Protein AF-A0AAW2L0Y1-F1 (afdb_monomer_lite)

Radius of gyration: 14.1 Å; chains: 1; bounding box: 26×25×36 Å

Foldseek 3Di:
DDPDPLVVVCVVCPDDPPCVVVNVVSVCVVCVVVVNNCVVVDDDDPDDDPPDDPVSVVVVVD

Organism: NCBI:txid2727405

Structure (mmCIF, N/CA/C/O backbone):
data_AF-A0AAW2L0Y1-F1
#
_entry.id   AF-A0AAW2L0Y1-F1
#
loop_
_atom_site.group_PDB
_atom_site.id
_atom_site.type_symbol
_atom_site.label_atom_id
_atom_site.label_alt_id
_atom_site.label_comp_id
_atom_site.label_asym_id
_atom_site.label_entity_id
_atom_site.label_seq_id
_atom_site.pdbx_PDB_ins_code
_atom_site.Cartn_x
_atom_site.Cartn_y
_atom_site.Cartn_z
_atom_site.occupancy
_atom_site.B_iso_or_equiv
_atom_site.auth_seq_id
_atom_site.auth_comp_id
_atom_site.auth_asym_id
_atom_site.auth_atom_id
_atom_site.pdbx_PDB_model_num
ATOM 1 N N . MET A 1 1 ? -5.496 16.673 10.655 1.00 50.16 1 MET A N 1
ATOM 2 C CA . MET A 1 1 ? -5.879 15.246 10.639 1.00 50.16 1 MET A CA 1
ATOM 3 C C . MET A 1 1 ? -4.808 14.463 11.376 1.00 50.16 1 MET A C 1
ATOM 5 O O . MET A 1 1 ? -3.636 14.662 11.078 1.00 50.16 1 MET A O 1
ATOM 9 N N . SER A 1 2 ? -5.172 13.661 12.376 1.00 60.75 2 SER A N 1
ATOM 10 C CA . SER A 1 2 ? -4.227 12.763 13.050 1.00 60.75 2 SER A CA 1
ATOM 11 C C . SER A 1 2 ? -3.753 11.705 12.057 1.00 60.75 2 SER A C 1
ATOM 13 O O . SER A 1 2 ? -4.589 11.057 11.429 1.00 60.75 2 SER A O 1
ATOM 15 N N . LYS A 1 3 ? -2.436 11.535 11.896 1.00 68.31 3 LYS A N 1
ATOM 16 C CA . LYS A 1 3 ? -1.896 10.420 11.111 1.00 68.31 3 LYS A CA 1
ATOM 17 C C . LYS A 1 3 ? -2.382 9.114 11.732 1.00 68.31 3 LYS A C 1
ATOM 19 O O . LYS A 1 3 ? -2.261 8.928 12.943 1.00 68.31 3 LYS A O 1
ATOM 24 N N . ASN A 1 4 ? -2.951 8.244 10.906 1.00 76.94 4 ASN A N 1
ATOM 25 C CA . ASN A 1 4 ? -3.303 6.894 11.307 1.00 76.94 4 ASN A CA 1
ATOM 26 C C . ASN A 1 4 ? -2.030 6.205 11.837 1.00 76.94 4 ASN A C 1
ATOM 28 O O . ASN A 1 4 ? -1.038 6.175 11.114 1.00 76.94 4 ASN A O 1
ATOM 32 N N . PRO A 1 5 ? -2.003 5.660 13.065 1.00 82.38 5 PRO A N 1
ATOM 33 C CA . PRO A 1 5 ? -0.810 4.997 13.594 1.00 82.38 5 PRO A CA 1
ATOM 34 C C . PRO A 1 5 ? -0.317 3.851 12.697 1.00 82.38 5 PRO A C 1
ATOM 36 O O . PRO A 1 5 ? 0.878 3.565 12.674 1.00 82.38 5 PRO A O 1
ATOM 39 N N . LEU A 1 6 ? -1.200 3.242 11.896 1.00 87.19 6 LEU A N 1
ATOM 40 C CA . LEU A 1 6 ? -0.822 2.217 10.923 1.00 87.19 6 LEU A CA 1
ATOM 41 C C . LEU A 1 6 ? -0.098 2.777 9.693 1.00 87.19 6 LEU A C 1
ATOM 43 O O . LEU A 1 6 ? 0.641 2.035 9.052 1.00 87.19 6 LEU A O 1
ATOM 47 N N . SER A 1 7 ? -0.220 4.072 9.379 1.00 86.06 7 SER A N 1
ATOM 48 C CA . SER A 1 7 ? 0.508 4.669 8.250 1.00 86.06 7 SER A CA 1
ATOM 49 C C . SER A 1 7 ? 2.026 4.630 8.462 1.00 86.06 7 SER A C 1
ATOM 51 O O . SER A 1 7 ? 2.781 4.568 7.497 1.00 86.06 7 SER A O 1
ATOM 53 N N . VAL A 1 8 ? 2.482 4.592 9.721 1.00 91.69 8 VAL A N 1
ATOM 54 C CA . VAL A 1 8 ? 3.903 4.466 10.091 1.00 91.69 8 VAL A CA 1
ATOM 55 C C . VAL A 1 8 ? 4.512 3.152 9.585 1.00 91.69 8 VAL A C 1
ATOM 57 O O . VAL A 1 8 ? 5.699 3.102 9.267 1.00 91.69 8 VAL A O 1
ATOM 60 N N . ILE A 1 9 ? 3.713 2.085 9.449 1.00 92.50 9 ILE A N 1
ATOM 61 C CA . ILE A 1 9 ? 4.191 0.807 8.900 1.00 92.50 9 ILE A CA 1
ATOM 62 C C . ILE A 1 9 ? 4.672 0.978 7.455 1.00 92.50 9 ILE A C 1
ATOM 64 O O . ILE A 1 9 ? 5.672 0.361 7.084 1.00 92.50 9 ILE A O 1
ATOM 68 N N . LEU A 1 10 ? 4.004 1.821 6.659 1.00 92.12 10 LEU A N 1
ATOM 69 C CA . LEU A 1 10 ? 4.390 2.086 5.270 1.00 92.12 10 LEU A CA 1
ATOM 70 C C . LEU A 1 10 ? 5.666 2.921 5.186 1.00 92.12 10 LEU A C 1
ATOM 72 O O . LEU A 1 10 ? 6.503 2.661 4.325 1.00 92.12 10 LEU A O 1
ATOM 76 N N . ASP A 1 11 ? 5.849 3.870 6.105 1.00 91.56 11 ASP A N 1
ATOM 77 C CA . ASP A 1 11 ? 7.077 4.664 6.193 1.00 91.56 11 ASP A CA 1
ATOM 78 C C . ASP A 1 11 ? 8.294 3.794 6.546 1.00 91.56 11 ASP A C 1
ATOM 80 O O . ASP A 1 11 ? 9.368 3.975 5.971 1.00 91.56 11 ASP A O 1
ATOM 84 N N . ASN A 1 12 ? 8.114 2.815 7.438 1.00 92.94 12 ASN A N 1
ATOM 85 C CA . ASN A 1 12 ? 9.174 1.897 7.866 1.00 92.94 12 ASN A CA 1
ATOM 86 C C . ASN A 1 12 ? 9.441 0.756 6.871 1.00 92.94 12 ASN A C 1
ATOM 88 O O . ASN A 1 12 ? 10.534 0.198 6.863 1.00 92.94 12 ASN A O 1
ATOM 92 N N . ASN A 1 13 ? 8.460 0.401 6.037 1.00 93.50 13 ASN A N 1
ATOM 93 C CA . ASN A 1 13 ? 8.550 -0.698 5.070 1.00 93.50 13 ASN A CA 1
ATOM 94 C C . ASN A 1 13 ? 8.331 -0.198 3.641 1.00 93.50 13 ASN A C 1
ATOM 96 O O . ASN A 1 13 ? 7.578 -0.800 2.871 1.00 93.50 13 ASN A O 1
ATOM 100 N N . LYS A 1 14 ? 8.981 0.915 3.283 1.00 94.56 14 LYS A N 1
ATOM 101 C CA . LYS A 1 14 ? 8.963 1.420 1.907 1.00 94.56 14 LYS A CA 1
ATOM 102 C C . LYS A 1 14 ? 9.449 0.348 0.941 1.00 94.56 14 LYS A C 1
ATOM 104 O O . LYS A 1 14 ? 10.336 -0.445 1.264 1.00 94.56 14 LYS A O 1
ATOM 109 N N . PHE A 1 15 ? 8.861 0.341 -0.249 1.00 94.12 15 PHE A N 1
ATOM 110 C CA . PHE A 1 15 ? 9.282 -0.571 -1.296 1.00 94.12 15 PHE A CA 1
ATOM 111 C C . PHE A 1 15 ? 10.746 -0.303 -1.660 1.00 94.12 15 PHE A C 1
ATOM 113 O O . PHE A 1 15 ? 11.113 0.832 -1.958 1.00 94.12 15 PHE A O 1
ATOM 120 N N . ASN A 1 16 ? 11.580 -1.340 -1.606 1.00 94.44 16 ASN A N 1
ATOM 121 C CA . ASN A 1 16 ? 13.022 -1.248 -1.859 1.00 94.44 16 ASN A CA 1
ATOM 122 C C . ASN A 1 16 ? 13.491 -2.182 -2.989 1.00 94.44 16 ASN A C 1
ATOM 124 O O . ASN A 1 16 ? 14.685 -2.425 -3.141 1.00 94.44 16 ASN A O 1
ATOM 128 N N . GLY A 1 17 ? 12.553 -2.740 -3.758 1.00 93.38 17 GLY A N 1
ATOM 129 C CA . GLY A 1 17 ? 12.827 -3.694 -4.832 1.00 93.38 17 GLY A CA 1
ATOM 130 C C . GLY A 1 17 ? 12.916 -5.152 -4.376 1.00 93.38 17 GLY A C 1
ATOM 131 O O . GLY A 1 17 ? 12.562 -6.037 -5.147 1.00 93.38 17 GLY A O 1
ATOM 132 N N . THR A 1 18 ? 13.312 -5.431 -3.130 1.00 96.38 18 THR A N 1
ATOM 133 C CA . THR A 1 18 ? 13.472 -6.809 -2.623 1.00 96.38 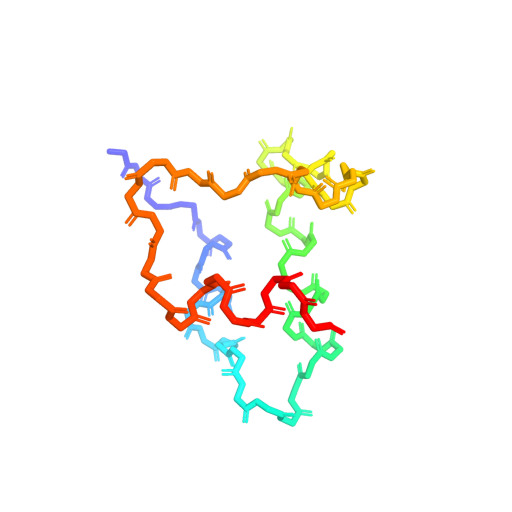18 THR A CA 1
ATOM 134 C C . THR A 1 18 ? 12.342 -7.249 -1.693 1.00 96.38 18 THR A C 1
ATOM 136 O O . THR A 1 18 ? 12.119 -8.445 -1.520 1.00 96.38 18 THR A O 1
ATOM 139 N N . ASN A 1 19 ? 11.583 -6.305 -1.134 1.00 95.38 19 ASN A N 1
ATOM 140 C CA . ASN A 1 19 ? 10.545 -6.551 -0.129 1.00 95.38 19 ASN A CA 1
ATOM 141 C C . ASN A 1 19 ? 9.108 -6.520 -0.675 1.00 95.38 19 ASN A C 1
ATOM 143 O O . ASN A 1 19 ? 8.184 -6.200 0.072 1.00 95.38 19 ASN A O 1
ATOM 147 N N . TYR A 1 20 ? 8.894 -6.837 -1.958 1.00 95.00 20 TYR A N 1
ATOM 148 C CA . TYR A 1 20 ? 7.581 -6.694 -2.606 1.00 95.00 20 TYR A CA 1
ATOM 149 C C . TYR A 1 20 ? 6.433 -7.332 -1.804 1.00 95.00 20 TYR A C 1
ATOM 151 O O . TYR A 1 20 ? 5.417 -6.685 -1.563 1.00 95.00 20 TYR A O 1
ATOM 159 N N . THR A 1 21 ? 6.606 -8.574 -1.344 1.00 96.00 21 THR A N 1
ATOM 160 C CA . THR A 1 21 ? 5.575 -9.312 -0.597 1.00 96.00 21 THR A CA 1
ATOM 161 C C . THR A 1 21 ? 5.211 -8.636 0.725 1.00 96.00 21 THR A C 1
ATOM 163 O O . THR A 1 21 ? 4.028 -8.523 1.055 1.00 96.00 21 THR A O 1
ATOM 166 N N . ASP A 1 22 ? 6.212 -8.168 1.470 1.00 95.31 22 ASP A N 1
ATOM 167 C CA . ASP A 1 22 ? 6.009 -7.518 2.766 1.00 95.31 22 ASP A CA 1
ATOM 168 C C . ASP A 1 22 ? 5.405 -6.127 2.592 1.00 95.31 22 ASP A C 1
ATOM 170 O O . ASP A 1 22 ? 4.437 -5.776 3.268 1.00 95.31 22 ASP A O 1
ATOM 174 N N . TRP A 1 23 ? 5.917 -5.363 1.626 1.00 96.12 23 TRP A N 1
ATOM 175 C CA . TRP A 1 23 ? 5.363 -4.071 1.241 1.00 96.12 23 TRP A CA 1
ATOM 176 C C . TRP A 1 23 ? 3.890 -4.195 0.830 1.00 96.12 23 TRP A C 1
ATOM 178 O O . TRP A 1 23 ? 3.040 -3.478 1.360 1.00 96.12 23 TRP A O 1
ATOM 188 N N . LEU A 1 24 ? 3.557 -5.156 -0.037 1.00 95.44 24 LEU A N 1
ATOM 189 C CA . LEU A 1 24 ? 2.191 -5.388 -0.507 1.00 95.44 24 LEU A CA 1
ATOM 190 C C . LEU A 1 24 ? 1.251 -5.799 0.636 1.00 95.44 24 LEU A C 1
ATOM 192 O O . LEU A 1 24 ? 0.106 -5.343 0.698 1.00 95.44 24 LEU A O 1
ATOM 196 N N . ARG A 1 25 ? 1.715 -6.655 1.554 1.00 95.56 25 ARG A N 1
ATOM 197 C CA . ARG A 1 25 ? 0.947 -7.052 2.743 1.00 95.56 25 ARG A CA 1
ATOM 198 C C . ARG A 1 25 ? 0.653 -5.844 3.631 1.00 95.56 25 ARG A C 1
ATOM 200 O O . ARG A 1 25 ? -0.496 -5.645 4.021 1.00 95.56 25 ARG A O 1
ATOM 207 N N . ASN A 1 26 ? 1.672 -5.041 3.918 1.00 95.31 26 ASN A N 1
ATOM 208 C CA . ASN A 1 26 ? 1.552 -3.841 4.739 1.00 95.31 26 ASN A CA 1
ATOM 209 C C . ASN A 1 26 ? 0.601 -2.816 4.108 1.00 95.31 26 ASN A C 1
ATOM 211 O O . ASN A 1 26 ? -0.261 -2.272 4.798 1.00 95.31 26 ASN A O 1
ATOM 215 N N . LEU A 1 27 ? 0.688 -2.623 2.789 1.00 94.50 27 LEU A N 1
ATOM 216 C CA . LEU A 1 27 ? -0.227 -1.772 2.032 1.00 94.50 27 LEU A CA 1
ATOM 217 C C . LEU A 1 27 ? -1.680 -2.245 2.156 1.00 94.50 27 LEU A C 1
ATOM 219 O O . LEU A 1 27 ? -2.556 -1.449 2.487 1.00 94.50 27 LEU A O 1
ATOM 223 N N . ARG A 1 28 ? -1.942 -3.545 1.969 1.00 95.06 28 ARG A N 1
ATOM 224 C CA . ARG A 1 28 ? -3.294 -4.114 2.110 1.00 95.06 28 ARG A CA 1
ATOM 225 C C . ARG A 1 28 ? -3.876 -3.920 3.510 1.00 95.06 28 ARG A C 1
ATOM 227 O O . ARG A 1 28 ? -5.062 -3.631 3.624 1.00 95.06 28 ARG A O 1
ATOM 234 N N . ILE A 1 29 ? -3.068 -4.060 4.564 1.00 94.25 29 ILE A N 1
ATOM 235 C CA . ILE A 1 29 ? -3.516 -3.845 5.951 1.00 94.25 29 ILE A CA 1
ATOM 236 C C . ILE A 1 29 ? -3.995 -2.403 6.146 1.00 94.25 29 ILE A C 1
ATOM 238 O O . ILE A 1 29 ? -5.095 -2.193 6.654 1.00 94.25 29 ILE A O 1
ATOM 242 N N . VAL A 1 30 ? -3.197 -1.420 5.715 1.00 94.12 30 VAL A N 1
ATOM 243 C CA . VAL A 1 30 ? -3.544 0.004 5.852 1.00 94.12 30 VAL A CA 1
ATOM 244 C C . VAL A 1 30 ? -4.783 0.350 5.030 1.00 94.12 30 VAL A C 1
ATOM 246 O O . VAL A 1 30 ? -5.716 0.941 5.567 1.00 94.12 30 VAL A O 1
ATOM 249 N N . LEU A 1 31 ? -4.845 -0.084 3.767 1.00 93.94 31 LEU A N 1
ATOM 250 C CA . LEU A 1 31 ? -6.004 0.164 2.904 1.00 93.94 31 LEU A CA 1
ATOM 251 C C . LEU A 1 31 ? -7.287 -0.446 3.475 1.00 93.94 31 LEU A C 1
ATOM 253 O O . LEU A 1 31 ? -8.321 0.213 3.494 1.00 93.94 31 LEU A O 1
ATOM 257 N N . ASN A 1 32 ? -7.242 -1.683 3.974 1.00 93.94 32 ASN A N 1
ATOM 258 C CA . ASN A 1 32 ? -8.413 -2.317 4.583 1.00 93.94 32 ASN A CA 1
ATOM 259 C C . ASN A 1 32 ? -8.864 -1.590 5.852 1.00 93.94 32 ASN A C 1
ATOM 261 O O . ASN A 1 32 ? -10.062 -1.401 6.047 1.00 93.94 32 ASN A O 1
ATOM 265 N N . TYR A 1 33 ? -7.921 -1.149 6.687 1.00 92.81 33 TYR A N 1
ATOM 266 C CA . TYR A 1 33 ? -8.234 -0.371 7.884 1.00 92.81 33 TYR A CA 1
ATOM 267 C C . TYR A 1 33 ? -8.927 0.957 7.548 1.00 92.81 33 TYR A C 1
ATOM 269 O O . TYR A 1 33 ? -9.845 1.373 8.249 1.00 92.81 33 TYR A O 1
ATOM 277 N N . GLU A 1 34 ? -8.532 1.601 6.449 1.00 92.62 34 GLU A N 1
ATOM 278 C CA . GLU A 1 34 ? -9.152 2.842 5.968 1.00 92.62 34 GLU A CA 1
ATOM 279 C C . GLU A 1 34 ? -10.416 2.604 5.124 1.00 92.62 34 GLU A C 1
ATOM 281 O O . GLU A 1 34 ? -10.983 3.547 4.576 1.00 92.62 34 GLU A O 1
ATOM 286 N N . ASN A 1 35 ? -10.893 1.354 5.033 1.00 93.00 35 ASN A N 1
ATOM 287 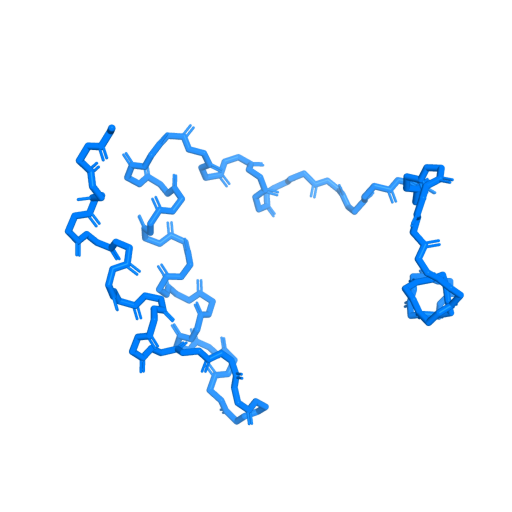C CA . ASN A 1 35 ? -12.017 0.939 4.188 1.00 93.00 35 ASN A CA 1
ATOM 288 C C . ASN A 1 35 ? -11.811 1.277 2.692 1.00 93.00 35 ASN A C 1
ATOM 290 O O . ASN A 1 35 ? -12.746 1.559 1.943 1.00 93.00 35 ASN A O 1
ATOM 294 N N . GLN A 1 36 ? -10.552 1.250 2.257 1.00 93.44 36 GLN A N 1
ATOM 295 C CA . GLN A 1 36 ? -10.082 1.513 0.898 1.00 93.44 36 GLN A CA 1
ATOM 296 C C . GLN A 1 36 ? -9.478 0.274 0.221 1.00 93.44 36 GLN A C 1
ATOM 298 O O . GLN A 1 36 ? -8.879 0.380 -0.847 1.00 93.44 36 GLN A O 1
ATOM 303 N N . GLY A 1 37 ? -9.657 -0.917 0.802 1.00 92.88 37 GLY A N 1
ATOM 304 C CA . GLY A 1 37 ? -9.168 -2.183 0.239 1.00 92.88 37 GLY A CA 1
ATOM 305 C C . GLY A 1 37 ? -9.569 -2.407 -1.222 1.00 92.88 37 GLY A C 1
ATOM 306 O O . GLY A 1 37 ? -8.765 -2.909 -2.004 1.00 92.88 37 GLY A O 1
ATOM 307 N N . TYR A 1 38 ? -10.751 -1.909 -1.607 1.00 93.12 38 TYR A N 1
ATOM 308 C CA . TYR A 1 38 ? -11.292 -1.972 -2.968 1.00 93.12 38 TYR A CA 1
ATOM 309 C C . TYR A 1 38 ? -10.355 -1.394 -4.041 1.00 93.12 38 TYR A C 1
ATOM 311 O O . TYR A 1 38 ? -10.508 -1.708 -5.218 1.00 93.12 38 TYR A O 1
ATOM 319 N N . ILE A 1 39 ? -9.408 -0.521 -3.673 1.00 90.44 39 ILE A N 1
ATOM 320 C CA . ILE A 1 39 ? -8.426 0.049 -4.605 1.00 90.44 39 ILE A CA 1
ATOM 321 C C . ILE A 1 39 ? -7.566 -1.055 -5.230 1.00 90.44 39 ILE A C 1
ATOM 323 O O . ILE A 1 39 ? -7.213 -0.949 -6.399 1.00 90.44 39 ILE A O 1
ATOM 327 N N . MET A 1 40 ? -7.279 -2.128 -4.487 1.00 90.88 40 MET A N 1
ATOM 328 C CA . MET A 1 40 ? -6.460 -3.246 -4.969 1.00 90.88 40 MET A CA 1
ATOM 329 C C . MET A 1 40 ? -7.187 -4.134 -5.983 1.00 90.88 40 MET A C 1
ATOM 331 O O . MET A 1 40 ? -6.532 -4.835 -6.749 1.00 90.88 40 MET A O 1
ATOM 335 N N . ASP A 1 41 ? -8.520 -4.109 -5.973 1.00 89.19 41 ASP A N 1
ATOM 336 C CA . ASP A 1 41 ? -9.366 -4.907 -6.866 1.00 89.19 41 ASP A CA 1
ATOM 337 C C . ASP A 1 41 ? -9.766 -4.132 -8.127 1.00 89.19 41 ASP A C 1
ATOM 339 O O . ASP A 1 41 ? -10.310 -4.701 -9.076 1.00 89.19 41 ASP A O 1
ATOM 343 N N . LYS A 1 42 ? -9.522 -2.815 -8.148 1.00 87.50 42 LYS A N 1
ATOM 344 C CA . LYS A 1 42 ? -9.786 -2.002 -9.328 1.00 87.50 42 LYS A CA 1
ATOM 345 C C . LYS A 1 42 ? -8.812 -2.381 -10.445 1.00 87.50 42 LYS A C 1
ATOM 347 O O . LYS A 1 42 ? -7.622 -2.562 -10.184 1.00 87.50 42 LYS A O 1
ATOM 352 N N . PRO A 1 43 ? -9.292 -2.452 -11.699 1.00 82.25 43 PRO A N 1
ATOM 353 C CA . PRO A 1 43 ? -8.390 -2.555 -12.831 1.00 82.25 43 PRO A CA 1
ATOM 354 C C . PRO A 1 43 ? -7.451 -1.349 -12.836 1.00 82.25 43 PRO A C 1
ATOM 356 O O . PRO A 1 43 ? -7.815 -0.259 -12.378 1.00 82.25 43 PRO A O 1
ATOM 359 N N . LEU A 1 44 ? -6.254 -1.548 -13.387 1.00 80.06 44 LEU A N 1
ATOM 360 C CA . LEU A 1 44 ? -5.350 -0.443 -13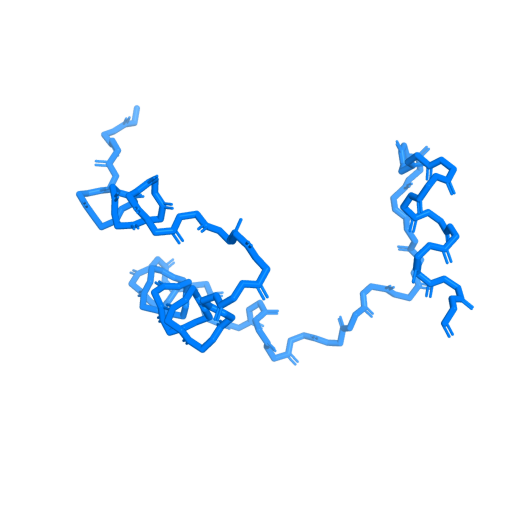.674 1.00 80.06 44 LEU A CA 1
ATOM 361 C C . LEU A 1 44 ? -6.112 0.649 -14.454 1.00 80.06 44 LEU A C 1
ATOM 363 O O . LEU A 1 44 ? -6.906 0.313 -15.342 1.00 80.06 44 LEU A O 1
ATOM 367 N N . PRO A 1 45 ? -5.927 1.938 -14.113 1.00 74.12 45 PRO A N 1
ATOM 368 C CA . PRO A 1 45 ? -6.592 3.029 -14.818 1.00 74.12 45 PRO A CA 1
ATOM 369 C C . PRO A 1 45 ? -6.294 2.924 -16.312 1.00 74.12 45 PRO A C 1
ATOM 371 O O . PRO A 1 45 ? -5.133 2.870 -16.664 1.00 74.12 45 PRO A O 1
ATOM 374 N N . GLN A 1 46 ? -7.302 2.893 -17.188 1.00 69.69 46 GLN A N 1
ATOM 375 C CA . GLN A 1 46 ? -7.089 2.718 -18.639 1.00 69.69 46 GLN A CA 1
ATOM 376 C C . GLN A 1 46 ? -6.346 3.889 -19.294 1.00 69.69 46 GLN A C 1
ATOM 378 O O . GLN A 1 46 ? -5.772 3.746 -20.368 1.00 69.69 46 GLN A O 1
ATOM 383 N N . THR A 1 47 ? -6.384 5.051 -18.651 1.00 71.00 47 THR A N 1
ATOM 384 C CA . THR A 1 47 ? -5.718 6.269 -19.089 1.00 71.00 47 THR A CA 1
ATOM 385 C C . THR A 1 47 ? -5.037 6.893 -17.891 1.00 71.00 47 THR A C 1
ATOM 387 O O . THR A 1 47 ? -5.641 7.029 -16.821 1.00 71.00 47 THR A O 1
ATOM 390 N N . LEU A 1 48 ? -3.793 7.306 -18.084 1.00 71.00 48 LEU A N 1
ATOM 391 C CA . LEU A 1 48 ? -3.087 8.110 -17.105 1.00 71.00 48 LEU A CA 1
ATOM 392 C C . LEU A 1 48 ? -3.758 9.473 -16.936 1.00 71.00 48 LEU A C 1
ATOM 394 O O . LEU A 1 48 ? -4.447 9.964 -17.832 1.00 71.00 48 LEU A O 1
ATOM 398 N N . LEU A 1 49 ? -3.583 10.070 -15.759 1.00 76.19 49 LEU A N 1
ATOM 399 C CA . LEU A 1 49 ? -4.125 11.394 -15.480 1.00 76.19 49 LEU A CA 1
ATOM 400 C C . LEU A 1 49 ? -3.435 12.426 -16.381 1.00 76.19 49 LEU A C 1
ATOM 402 O O . LEU A 1 49 ? -2.276 12.262 -16.759 1.00 76.19 49 LEU A O 1
ATOM 406 N N . ASP A 1 50 ? -4.126 13.528 -16.672 1.00 70.56 50 ASP A N 1
ATOM 407 C CA . ASP A 1 50 ? -3.666 14.575 -17.604 1.00 70.56 50 ASP A CA 1
ATOM 408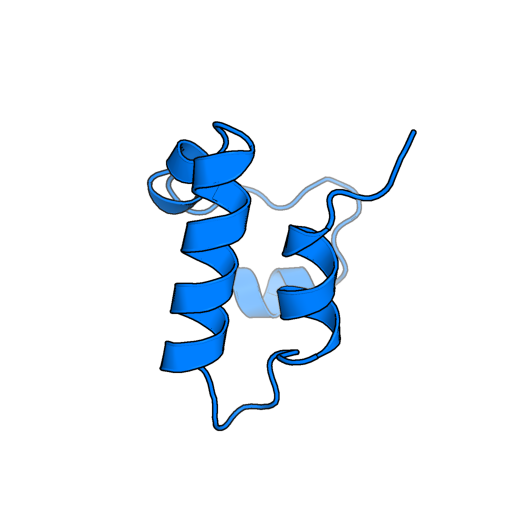 C C . ASP A 1 50 ? -2.372 15.302 -17.148 1.00 70.56 50 ASP A C 1
ATOM 410 O O . ASP A 1 50 ? -1.841 16.166 -17.837 1.00 70.56 50 ASP A O 1
ATOM 414 N N . GLY A 1 51 ? -1.819 14.920 -15.990 1.00 74.69 51 GLY A N 1
ATOM 415 C CA . GLY A 1 51 ? -0.539 15.387 -15.453 1.00 74.69 51 GLY A CA 1
ATOM 416 C C . GLY A 1 51 ? 0.507 14.294 -15.209 1.00 74.69 51 GLY A C 1
ATOM 417 O O . GLY A 1 51 ? 1.536 14.594 -14.610 1.00 74.69 51 GLY A O 1
ATOM 418 N N . SER A 1 52 ? 0.267 13.046 -15.623 1.00 77.81 52 SER A N 1
ATOM 419 C CA . SER A 1 52 ? 1.250 11.968 -15.456 1.00 77.81 52 SER A CA 1
ATOM 420 C C . SER A 1 52 ? 2.500 12.210 -16.301 1.00 77.81 52 SER A C 1
ATOM 422 O O . SER A 1 52 ? 2.398 12.625 -17.464 1.00 77.81 52 SER A O 1
ATOM 424 N N . SER A 1 53 ? 3.669 11.939 -15.717 1.00 80.00 53 SER A N 1
ATOM 425 C CA . SER A 1 53 ? 4.976 12.150 -16.341 1.00 80.00 53 SER A CA 1
ATOM 426 C C . SER A 1 53 ? 5.176 11.244 -17.562 1.00 80.00 53 SER A C 1
ATOM 428 O O . SER A 1 53 ? 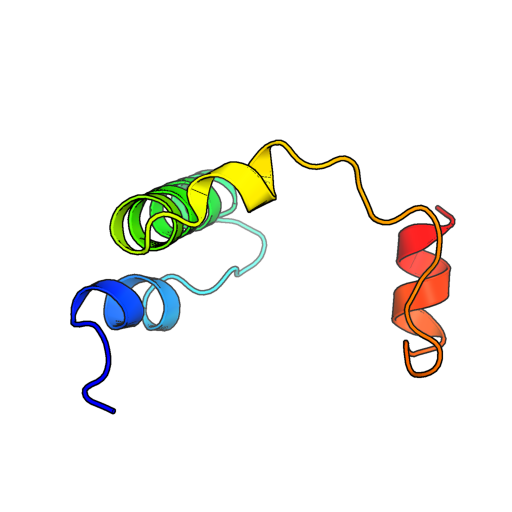4.495 10.230 -17.731 1.00 80.00 53 SER A O 1
ATOM 430 N N . ALA A 1 54 ? 6.128 11.594 -18.432 1.00 78.12 54 ALA A N 1
ATOM 431 C CA . ALA A 1 54 ? 6.482 10.746 -19.572 1.00 78.12 54 ALA A CA 1
ATOM 432 C C . ALA A 1 54 ? 6.975 9.353 -19.130 1.00 78.12 54 ALA A C 1
ATOM 434 O O . ALA A 1 54 ? 6.679 8.366 -19.793 1.00 78.12 54 ALA A O 1
ATOM 435 N N . GLU A 1 55 ? 7.651 9.273 -17.981 1.00 77.12 55 GLU A N 1
ATOM 436 C CA . GLU A 1 55 ? 8.137 8.020 -17.391 1.00 77.12 55 GLU A CA 1
ATOM 437 C C . GLU A 1 55 ? 6.974 7.151 -16.890 1.00 77.12 55 GLU A C 1
ATOM 439 O O . GLU A 1 55 ? 6.938 5.947 -17.130 1.00 77.12 55 GLU A O 1
ATOM 444 N N . GLU A 1 56 ? 5.976 7.764 -16.244 1.00 76.12 56 GLU A N 1
ATOM 445 C CA . GLU A 1 56 ? 4.755 7.069 -15.819 1.00 76.12 56 GLU A CA 1
ATOM 446 C C . GLU A 1 56 ? 3.968 6.539 -17.028 1.00 76.12 56 GLU A C 1
ATOM 448 O O . GLU A 1 56 ? 3.429 5.435 -16.968 1.00 76.12 56 GLU A O 1
ATOM 453 N N . ARG A 1 57 ? 3.949 7.296 -18.137 1.00 74.62 57 ARG A N 1
ATOM 454 C CA . ARG A 1 57 ? 3.364 6.885 -19.429 1.00 74.62 57 ARG A CA 1
ATOM 455 C C . ARG A 1 57 ? 4.072 5.689 -20.040 1.00 74.62 57 ARG A C 1
ATOM 457 O O . ARG A 1 57 ? 3.405 4.729 -20.408 1.00 74.62 57 ARG A O 1
ATOM 464 N N . GLU A 1 58 ? 5.397 5.709 -20.078 1.00 76.75 58 GLU A N 1
ATOM 465 C CA . GLU A 1 58 ? 6.184 4.600 -20.618 1.00 76.75 58 GLU A CA 1
ATOM 466 C C . GLU A 1 58 ? 6.018 3.313 -19.796 1.00 76.75 58 GLU A C 1
ATOM 468 O O . GLU A 1 58 ? 5.889 2.232 -20.364 1.00 76.75 58 GLU A O 1
ATOM 473 N N . ILE A 1 59 ? 5.973 3.413 -18.463 1.00 75.50 59 ILE A N 1
ATOM 474 C CA . ILE A 1 59 ? 5.755 2.250 -17.587 1.00 75.50 59 ILE A CA 1
ATOM 475 C C . ILE A 1 59 ? 4.341 1.682 -17.756 1.00 75.50 59 ILE A C 1
ATOM 477 O O . ILE A 1 59 ? 4.162 0.471 -17.672 1.00 75.50 59 ILE A O 1
ATOM 481 N N . PHE A 1 60 ? 3.341 2.537 -17.973 1.00 72.44 60 PHE A N 1
ATOM 482 C CA . PHE A 1 60 ? 1.951 2.117 -18.129 1.00 72.44 60 PHE A CA 1
ATOM 483 C C . PHE A 1 60 ? 1.664 1.441 -19.480 1.00 72.44 60 PHE A C 1
ATOM 485 O O . PHE A 1 60 ? 0.858 0.516 -19.535 1.00 72.44 60 PHE A O 1
ATOM 492 N N . GLU A 1 61 ? 2.298 1.900 -20.563 1.00 71.75 61 GLU A N 1
ATOM 493 C CA . GLU A 1 61 ? 2.096 1.349 -21.913 1.00 71.75 61 GLU A CA 1
ATOM 494 C C . GLU A 1 61 ? 2.923 0.085 -22.214 1.00 71.75 61 GLU A C 1
ATOM 496 O O . GLU A 1 61 ? 2.774 -0.500 -23.290 1.00 71.75 61 GLU A O 1
ATOM 501 N N . ARG A 1 62 ? 3.790 -0.341 -21.290 1.00 60.56 62 ARG A N 1
ATOM 502 C CA . ARG A 1 62 ? 4.672 -1.506 -21.446 1.00 60.56 62 ARG A CA 1
ATOM 503 C C . ARG A 1 62 ? 4.069 -2.794 -20.892 1.00 60.56 62 ARG A C 1
ATOM 505 O O . ARG A 1 62 ? 4.270 -3.837 -21.5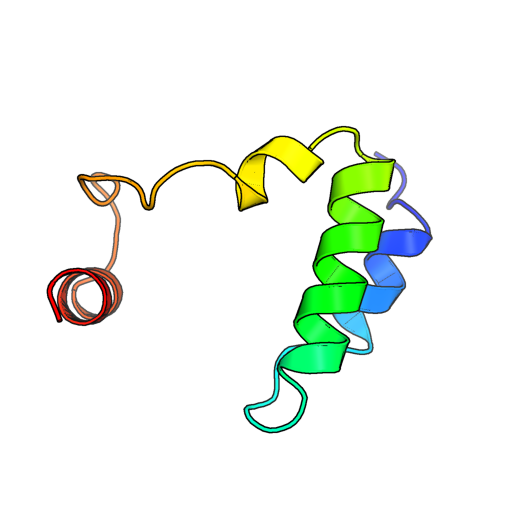57 1.00 60.56 62 ARG A O 1
#

Sequence (62 aa):
MSKNPLSVILDNNKFNGTNYTDWLRNLRIVLNYENQGYIMDKPLPQTLLDGSSAEEREIFER

Secondary structure (DSSP, 8-state):
-PPPTTHHHHHHT---SS-HHHHHHHHHHHHHHTT-GGGGTSPPPSS--TT--HHHHHHHH-

pLDDT: mean 85.08, std 10.97, range [50.16, 96.38]